Protein AF-A0A2A8VAU9-F1 (afdb_monomer_lite)

Radius of gyration: 23.49 Å; chains: 1; bounding box: 60×27×65 Å

Foldseek 3Di:
DPDDDPLVVQVVVCVVVVHDPVVNVVVSVVSVVVVLVVVLVVVVVCCVPDPPPPPDDDPVRVVVVVVVVVVLVVVLVPDDPVVNVVVVVVVVVVVVVVVVVVSVVVSVVVVVVVVVVVVCVVVPPPPDDDPDDD

Sequence (134 aa):
MNTMISTTKIAPIANKHYVSGQDIAFGVDCYEKGMIEILRGVALAELHQSNVGVVHMSKHAKNMAMKCETEFKSLQANLSENKKQMLSDYDEQFHDLLAAETTDHFVEGFIRGYRYLKSQIESGLNLGEEYDNE

Structure (mmCIF, N/CA/C/O backbone):
data_AF-A0A2A8VAU9-F1
#
_entry.id   AF-A0A2A8VAU9-F1
#
loop_
_atom_site.group_PDB
_atom_site.id
_atom_site.type_symbol
_atom_site.label_atom_id
_atom_site.label_alt_id
_atom_site.label_comp_id
_atom_site.label_asym_id
_atom_site.label_entity_id
_atom_site.label_seq_id
_atom_site.pdbx_PDB_ins_code
_atom_site.Cartn_x
_atom_site.Cartn_y
_atom_site.Cartn_z
_atom_site.occupancy
_atom_site.B_iso_or_equiv
_atom_site.auth_seq_id
_atom_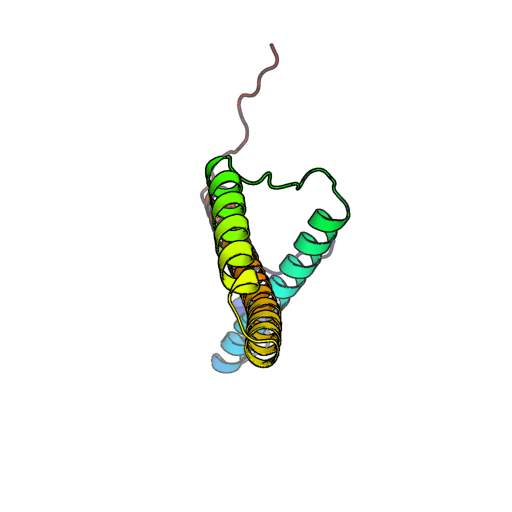site.auth_comp_id
_atom_site.auth_asym_id
_atom_site.auth_atom_id
_atom_site.pdbx_PDB_model_num
ATOM 1 N N . MET A 1 1 ? 26.505 -10.599 -19.174 1.00 29.23 1 MET A N 1
ATOM 2 C CA . MET A 1 1 ? 25.912 -9.248 -19.056 1.00 29.23 1 MET A CA 1
ATOM 3 C C . MET A 1 1 ? 24.495 -9.314 -19.607 1.00 29.23 1 MET A C 1
ATOM 5 O O . MET A 1 1 ? 24.341 -9.338 -20.818 1.00 29.23 1 MET A O 1
ATOM 9 N N . ASN A 1 2 ? 23.480 -9.422 -18.744 1.00 32.84 2 ASN A N 1
ATOM 10 C CA . ASN A 1 2 ? 22.081 -9.303 -19.168 1.00 32.84 2 ASN A CA 1
ATOM 11 C C . ASN A 1 2 ? 21.704 -7.825 -19.117 1.00 32.84 2 ASN A C 1
ATOM 13 O O . ASN A 1 2 ? 21.367 -7.290 -18.066 1.00 32.84 2 ASN A O 1
ATOM 17 N N . THR A 1 3 ? 21.854 -7.145 -20.247 1.00 41.62 3 THR A N 1
ATOM 18 C CA . THR A 1 3 ? 21.471 -5.744 -20.382 1.00 41.62 3 THR A CA 1
ATOM 19 C C . THR A 1 3 ? 19.953 -5.683 -20.522 1.00 41.62 3 THR A C 1
ATOM 21 O O . THR A 1 3 ? 19.415 -6.156 -21.522 1.00 41.62 3 THR A O 1
ATOM 24 N N . MET A 1 4 ? 19.257 -5.110 -19.535 1.00 50.25 4 MET A N 1
ATOM 25 C CA . MET A 1 4 ? 17.856 -4.711 -19.704 1.00 50.25 4 MET A CA 1
ATOM 26 C C . MET A 1 4 ? 17.734 -3.853 -20.966 1.00 50.25 4 MET A C 1
ATOM 28 O O . MET A 1 4 ? 18.427 -2.842 -21.118 1.00 50.25 4 MET A O 1
ATOM 32 N N . ILE A 1 5 ? 16.868 -4.261 -21.888 1.00 55.84 5 ILE A N 1
ATOM 33 C CA . ILE A 1 5 ? 16.625 -3.522 -23.123 1.00 55.84 5 ILE A CA 1
ATOM 34 C C . ILE A 1 5 ? 15.679 -2.370 -22.783 1.00 55.84 5 ILE A C 1
ATOM 36 O O . ILE A 1 5 ? 14.538 -2.585 -22.401 1.00 55.84 5 ILE A O 1
ATOM 40 N N . SER A 1 6 ? 16.146 -1.126 -22.904 1.00 56.69 6 SER A N 1
ATOM 41 C CA . SER A 1 6 ? 15.279 0.048 -22.722 1.00 56.69 6 SER A CA 1
ATOM 42 C C . SER A 1 6 ? 14.057 -0.033 -23.644 1.00 56.69 6 SER A C 1
ATOM 44 O O . SER A 1 6 ? 14.201 -0.409 -24.808 1.00 56.69 6 SER A O 1
ATOM 46 N N . THR A 1 7 ? 12.881 0.381 -23.167 1.00 58.31 7 THR A N 1
ATOM 47 C CA . THR A 1 7 ? 11.634 0.425 -23.957 1.00 58.31 7 THR A CA 1
ATOM 48 C C . THR A 1 7 ? 11.803 1.198 -25.268 1.00 58.31 7 THR A C 1
ATOM 50 O O . THR A 1 7 ? 11.282 0.801 -26.306 1.00 58.31 7 THR A O 1
ATOM 53 N N . THR A 1 8 ? 12.663 2.219 -25.270 1.00 61.16 8 THR A N 1
ATOM 54 C CA . THR A 1 8 ? 13.056 2.996 -26.459 1.00 61.16 8 THR A CA 1
ATOM 55 C C . THR A 1 8 ? 13.798 2.193 -27.537 1.00 61.16 8 THR A C 1
ATOM 57 O O . THR A 1 8 ? 13.845 2.613 -28.691 1.00 61.16 8 THR A O 1
ATOM 60 N N . LYS A 1 9 ? 14.360 1.025 -27.201 1.00 67.38 9 LYS A N 1
ATOM 61 C CA . LYS A 1 9 ? 15.031 0.110 -28.141 1.00 67.38 9 LYS A CA 1
ATOM 62 C C . LYS A 1 9 ? 14.112 -0.996 -28.668 1.00 67.38 9 LYS A C 1
ATOM 64 O O . LYS A 1 9 ? 14.480 -1.645 -29.645 1.00 67.38 9 LYS A O 1
ATOM 69 N N . ILE A 1 10 ? 12.922 -1.178 -28.088 1.00 67.31 10 ILE A N 1
ATOM 70 C CA . ILE A 1 10 ? 11.967 -2.219 -28.500 1.00 67.31 10 ILE A CA 1
ATOM 71 C C . ILE A 1 10 ? 11.426 -1.930 -29.905 1.00 67.31 10 ILE A C 1
ATOM 73 O O . ILE A 1 10 ? 11.477 -2.807 -30.762 1.00 67.31 10 ILE A O 1
ATOM 77 N N . ALA A 1 11 ? 10.999 -0.695 -30.186 1.00 64.06 11 ALA A N 1
ATOM 78 C CA . ALA A 1 11 ? 10.463 -0.327 -31.500 1.00 64.06 11 ALA A CA 1
ATOM 79 C C . ALA A 1 11 ? 11.487 -0.478 -32.656 1.00 64.06 11 ALA A C 1
ATOM 81 O O . ALA A 1 11 ? 11.145 -1.086 -33.670 1.00 64.06 11 ALA A O 1
ATOM 82 N N . PRO A 1 12 ? 12.758 -0.035 -32.530 1.00 70.19 12 PRO A N 1
ATOM 83 C CA . PRO A 1 12 ? 13.792 -0.310 -33.534 1.00 70.19 12 PRO A CA 1
ATOM 84 C C . PRO A 1 12 ? 14.048 -1.805 -33.788 1.00 70.19 12 PRO A C 1
ATOM 86 O O . PRO A 1 12 ? 14.237 -2.210 -34.935 1.00 70.19 12 PRO A O 1
ATOM 89 N N . ILE A 1 13 ? 14.051 -2.633 -32.736 1.00 69.38 13 ILE A N 1
ATOM 90 C CA . ILE A 1 13 ? 14.246 -4.088 -32.851 1.00 69.38 13 ILE A CA 1
ATOM 91 C C . ILE A 1 13 ? 13.036 -4.728 -33.537 1.00 69.38 13 ILE A C 1
ATOM 93 O O . ILE A 1 13 ? 13.200 -5.506 -34.470 1.00 69.38 13 ILE A O 1
ATOM 97 N N . ALA A 1 14 ? 11.824 -4.363 -33.131 1.00 62.41 14 ALA A N 1
ATOM 98 C CA . ALA A 1 14 ? 10.591 -4.892 -33.700 1.00 62.41 14 ALA A CA 1
ATOM 99 C C . ALA A 1 14 ? 10.419 -4.513 -35.184 1.00 62.41 14 ALA A C 1
ATOM 101 O O . ALA A 1 14 ? 10.055 -5.361 -35.998 1.00 62.41 14 ALA A O 1
ATOM 102 N N . ASN A 1 15 ? 10.793 -3.286 -35.567 1.00 68.00 15 ASN A N 1
ATOM 103 C CA . ASN A 1 15 ? 10.817 -2.851 -36.967 1.00 68.00 15 ASN A CA 1
ATOM 104 C C . ASN A 1 15 ? 11.806 -3.665 -37.818 1.00 68.00 15 ASN A C 1
ATOM 106 O O . ASN A 1 15 ? 11.503 -3.992 -38.963 1.00 68.00 15 ASN A O 1
ATOM 110 N N . LYS A 1 16 ? 12.960 -4.059 -37.259 1.00 74.19 16 LYS A N 1
ATOM 111 C CA . LYS A 1 16 ? 13.922 -4.957 -37.927 1.00 74.19 16 LYS A CA 1
ATOM 112 C C . LYS A 1 16 ? 13.339 -6.354 -38.193 1.00 74.19 16 LYS A C 1
ATOM 114 O O . LYS A 1 16 ? 13.832 -7.069 -39.062 1.00 74.19 16 LYS A O 1
ATOM 119 N N . HIS A 1 17 ? 12.292 -6.726 -37.461 1.00 72.31 17 HIS A N 1
ATOM 120 C CA . HIS A 1 17 ? 11.590 -8.001 -37.569 1.00 72.31 17 HIS A CA 1
ATOM 121 C C . HIS A 1 17 ? 10.185 -7.878 -38.193 1.00 72.31 17 HIS A C 1
ATOM 123 O O . HIS A 1 17 ? 9.425 -8.838 -38.136 1.00 72.31 17 HIS A O 1
ATOM 129 N N . TYR A 1 18 ? 9.861 -6.742 -38.830 1.00 67.94 18 TYR A N 1
ATOM 130 C CA . TYR A 1 18 ? 8.593 -6.492 -39.542 1.00 67.94 18 TYR A CA 1
ATOM 131 C C . TYR A 1 18 ? 7.323 -6.665 -38.686 1.00 67.94 18 TYR A C 1
ATOM 133 O O . TYR A 1 18 ? 6.301 -7.156 -39.160 1.00 67.94 18 TYR A O 1
ATOM 141 N N . VAL A 1 19 ? 7.381 -6.262 -37.417 1.00 69.81 19 VAL A N 1
ATOM 142 C CA . VAL A 1 19 ? 6.258 -6.360 -36.469 1.00 69.81 19 VAL A CA 1
ATOM 143 C C . VAL A 1 19 ? 5.334 -5.135 -36.580 1.00 69.81 19 VAL A C 1
ATOM 145 O O . VAL A 1 19 ? 5.805 -4.022 -36.816 1.00 69.81 19 VAL A O 1
ATOM 148 N N . SER A 1 20 ? 4.017 -5.322 -36.425 1.00 73.50 20 SER A N 1
ATOM 149 C CA . SER A 1 20 ? 3.021 -4.251 -36.580 1.00 73.50 20 SER A CA 1
ATOM 150 C C . SER A 1 20 ? 2.993 -3.279 -35.389 1.00 73.50 20 SER A C 1
ATOM 152 O O . SER A 1 20 ? 3.390 -3.615 -34.275 1.00 73.50 20 SER A O 1
ATOM 154 N N . GLY A 1 21 ? 2.476 -2.061 -35.592 1.00 69.06 21 GLY A N 1
ATOM 155 C CA . GLY A 1 21 ? 2.420 -1.036 -34.539 1.00 69.06 21 GLY A CA 1
ATOM 156 C C . GLY A 1 21 ? 1.600 -1.428 -33.300 1.00 69.06 21 GLY A C 1
ATOM 157 O O . GLY A 1 21 ? 1.963 -1.040 -32.191 1.00 69.06 21 GLY A O 1
ATOM 158 N N . GLN A 1 22 ? 0.535 -2.224 -33.458 1.00 72.75 22 GLN A N 1
ATOM 159 C CA . GLN A 1 22 ? -0.252 -2.731 -32.323 1.00 72.75 22 GLN A CA 1
ATOM 160 C C . GLN A 1 22 ? 0.513 -3.795 -31.527 1.00 72.75 22 GLN A C 1
ATOM 162 O O . GLN A 1 22 ? 0.510 -3.753 -30.298 1.00 72.75 22 GLN A O 1
ATOM 167 N N . ASP A 1 23 ? 1.231 -4.686 -32.211 1.00 71.62 23 ASP A N 1
ATOM 168 C CA . ASP A 1 23 ? 2.058 -5.713 -31.567 1.00 71.62 23 ASP A CA 1
ATOM 169 C C . ASP A 1 23 ? 3.254 -5.091 -30.823 1.00 71.62 23 ASP A C 1
ATOM 171 O O . ASP A 1 23 ? 3.649 -5.563 -29.757 1.00 71.62 23 ASP A O 1
ATOM 175 N N . ILE A 1 24 ? 3.801 -3.984 -31.342 1.00 70.06 24 ILE A N 1
ATOM 176 C CA . ILE A 1 24 ? 4.840 -3.195 -30.664 1.00 70.06 24 ILE A CA 1
ATOM 177 C C . ILE A 1 24 ? 4.293 -2.570 -29.378 1.00 70.06 24 ILE A C 1
ATOM 179 O O . ILE A 1 24 ? 4.947 -2.657 -28.340 1.00 70.06 24 ILE A O 1
ATOM 183 N N . ALA A 1 25 ? 3.104 -1.962 -29.422 1.00 67.94 25 ALA A N 1
ATOM 184 C CA . ALA A 1 25 ? 2.482 -1.359 -28.243 1.00 67.94 25 ALA A CA 1
ATOM 185 C C . ALA A 1 25 ? 2.192 -2.406 -27.155 1.00 67.94 25 ALA A C 1
ATOM 187 O O . ALA A 1 25 ? 2.498 -2.180 -25.986 1.00 67.94 25 ALA A O 1
ATOM 188 N N . PHE A 1 26 ? 1.683 -3.576 -27.550 1.00 72.00 26 PHE A N 1
ATOM 189 C CA . PHE A 1 26 ? 1.481 -4.707 -26.646 1.00 72.00 26 PHE A CA 1
ATOM 190 C C . PHE A 1 26 ? 2.803 -5.203 -26.041 1.00 72.00 26 PHE A C 1
ATOM 192 O O . PHE A 1 26 ? 2.899 -5.383 -24.831 1.00 72.00 26 PHE A O 1
ATOM 199 N N . GLY A 1 27 ? 3.852 -5.363 -26.855 1.00 69.38 27 GLY A N 1
ATOM 200 C CA . GLY A 1 27 ? 5.170 -5.790 -26.381 1.00 69.38 27 GLY A CA 1
ATOM 201 C C . GLY A 1 27 ? 5.813 -4.807 -25.396 1.00 69.38 27 GLY A C 1
ATOM 202 O O . GLY A 1 27 ? 6.437 -5.235 -24.426 1.00 69.38 27 GLY A O 1
ATOM 203 N N . VAL A 1 28 ? 5.634 -3.500 -25.609 1.00 68.50 28 VAL A N 1
ATOM 204 C CA . VAL A 1 28 ? 6.085 -2.461 -24.669 1.00 68.50 28 VAL A CA 1
ATOM 205 C C . VAL A 1 28 ? 5.298 -2.534 -23.358 1.00 68.50 28 VAL A C 1
ATOM 207 O O . VAL A 1 28 ? 5.925 -2.538 -22.302 1.00 68.50 28 VAL A O 1
ATOM 210 N N . ASP A 1 29 ? 3.969 -2.667 -23.406 1.00 66.94 29 ASP A N 1
ATOM 211 C CA . ASP A 1 29 ? 3.123 -2.789 -22.206 1.00 66.94 29 ASP A CA 1
ATOM 212 C C . ASP A 1 29 ? 3.465 -4.051 -21.392 1.00 66.94 29 ASP A C 1
ATOM 214 O O . ASP A 1 29 ? 3.655 -3.986 -20.177 1.00 66.94 29 ASP A O 1
ATOM 218 N N . CYS A 1 30 ? 3.642 -5.199 -22.055 1.00 67.94 30 CYS A N 1
ATOM 219 C CA . CYS A 1 30 ? 4.083 -6.433 -21.403 1.00 67.94 30 CYS A CA 1
ATOM 220 C C . CYS A 1 30 ? 5.480 -6.305 -20.786 1.00 67.94 30 CYS A C 1
ATOM 222 O O . CYS A 1 30 ? 5.707 -6.808 -19.685 1.00 67.94 30 CYS A O 1
ATOM 224 N N . TYR A 1 31 ? 6.414 -5.636 -21.468 1.00 70.19 31 TYR A N 1
ATOM 225 C CA . TYR A 1 31 ? 7.754 -5.399 -20.936 1.00 70.19 31 TYR A CA 1
ATOM 226 C C . TYR A 1 31 ? 7.716 -4.478 -19.713 1.00 70.19 31 TYR A C 1
ATOM 228 O O . TYR A 1 31 ? 8.333 -4.793 -18.700 1.00 70.19 31 TYR A O 1
ATOM 236 N N . GLU A 1 32 ? 6.970 -3.371 -19.764 1.00 66.81 32 GLU A N 1
ATOM 237 C CA . GLU A 1 32 ? 6.826 -2.462 -18.623 1.00 66.81 32 GLU A CA 1
ATOM 238 C C . GLU A 1 32 ? 6.186 -3.161 -17.424 1.00 66.81 32 GLU A C 1
ATOM 240 O O . GLU A 1 32 ? 6.745 -3.108 -16.329 1.00 66.81 32 GLU A O 1
ATOM 245 N N . LYS A 1 33 ? 5.081 -3.886 -17.628 1.00 68.25 33 LYS A N 1
ATOM 246 C CA . LYS A 1 33 ? 4.420 -4.657 -16.564 1.00 68.25 33 LYS A CA 1
ATOM 247 C C . LYS A 1 33 ? 5.326 -5.742 -15.986 1.00 68.25 33 LYS A C 1
ATOM 249 O O . LYS A 1 33 ? 5.409 -5.879 -14.770 1.00 68.25 33 LYS A O 1
ATOM 254 N N . GLY A 1 34 ? 6.054 -6.473 -16.831 1.00 67.94 34 GLY A N 1
ATOM 255 C CA . GLY A 1 34 ? 7.016 -7.481 -16.381 1.00 67.94 34 GLY A CA 1
ATOM 256 C C . GLY A 1 34 ? 8.178 -6.877 -15.590 1.00 67.94 34 GLY A C 1
ATOM 257 O O . GLY A 1 34 ? 8.592 -7.428 -14.572 1.00 67.94 34 GLY A O 1
ATOM 258 N N . MET A 1 35 ? 8.676 -5.714 -16.011 1.00 69.44 35 MET A N 1
ATOM 259 C CA . MET A 1 35 ? 9.734 -5.001 -15.297 1.00 69.44 35 MET A CA 1
ATOM 260 C C . MET A 1 35 ? 9.262 -4.442 -13.956 1.00 69.44 35 MET A C 1
ATOM 262 O O . MET A 1 35 ? 10.018 -4.514 -12.990 1.00 69.44 35 MET A O 1
ATOM 266 N N . ILE A 1 36 ? 8.030 -3.932 -13.870 1.00 68.00 36 ILE A N 1
ATOM 267 C CA . ILE A 1 36 ? 7.407 -3.533 -12.599 1.00 68.00 36 ILE A CA 1
ATOM 268 C C . ILE A 1 36 ? 7.397 -4.712 -11.626 1.00 68.00 36 ILE A C 1
ATOM 270 O O . ILE A 1 36 ? 7.775 -4.550 -10.469 1.00 68.00 36 ILE A O 1
ATOM 274 N N . GLU A 1 37 ? 7.069 -5.906 -12.110 1.00 65.75 37 GLU A N 1
ATOM 275 C CA . GLU A 1 37 ? 6.974 -7.091 -11.262 1.00 65.75 37 GLU A CA 1
ATOM 276 C C . GLU A 1 37 ? 8.329 -7.627 -10.801 1.00 65.75 37 GLU A C 1
ATOM 278 O O . GLU A 1 37 ? 8.482 -8.046 -9.652 1.00 65.75 37 GLU A O 1
ATOM 283 N N . ILE A 1 38 ? 9.356 -7.515 -11.645 1.00 69.69 38 ILE A N 1
ATOM 284 C CA . ILE A 1 38 ? 10.742 -7.773 -11.239 1.00 69.69 38 ILE A CA 1
ATOM 285 C C . ILE A 1 38 ? 11.188 -6.756 -10.184 1.00 69.69 38 ILE A C 1
ATOM 287 O O . ILE A 1 38 ? 11.778 -7.144 -9.178 1.00 69.69 38 ILE A O 1
ATOM 291 N N . LEU A 1 39 ? 10.898 -5.466 -10.376 1.00 66.00 39 LEU A N 1
ATOM 292 C CA . LEU A 1 39 ? 11.256 -4.420 -9.414 1.00 66.00 39 LEU A CA 1
ATOM 293 C C . LEU A 1 39 ? 10.521 -4.604 -8.081 1.00 66.00 39 LEU A C 1
ATOM 295 O O . LEU A 1 39 ? 11.140 -4.452 -7.032 1.00 66.00 39 LEU A O 1
ATOM 299 N N . ARG A 1 40 ? 9.247 -5.012 -8.112 1.00 65.19 40 ARG A N 1
ATOM 300 C CA . ARG A 1 40 ? 8.471 -5.409 -6.929 1.00 65.19 40 ARG A CA 1
ATOM 301 C C . ARG A 1 40 ? 9.147 -6.572 -6.202 1.00 65.19 40 ARG A C 1
ATOM 303 O O . ARG A 1 40 ? 9.361 -6.486 -4.996 1.00 65.19 40 ARG A O 1
ATOM 310 N N . GLY A 1 41 ? 9.538 -7.623 -6.925 1.00 65.75 41 GLY A N 1
ATOM 311 C CA . GLY A 1 41 ? 10.248 -8.772 -6.356 1.00 65.75 41 GLY A CA 1
ATOM 312 C C . GLY A 1 41 ? 11.596 -8.402 -5.728 1.00 65.75 41 GLY A C 1
ATOM 313 O O . GLY A 1 41 ? 11.901 -8.849 -4.625 1.00 65.75 41 GLY A O 1
ATOM 314 N N . VAL A 1 42 ? 12.379 -7.546 -6.392 1.00 67.12 42 VAL A N 1
ATOM 315 C CA . VAL A 1 42 ? 13.673 -7.059 -5.884 1.00 67.12 42 VAL A CA 1
ATOM 316 C C . VAL A 1 42 ? 13.485 -6.178 -4.651 1.00 67.12 42 VAL A C 1
ATOM 318 O O . VAL A 1 42 ? 14.169 -6.389 -3.655 1.00 67.12 42 VAL A O 1
ATOM 321 N N . ALA A 1 43 ? 12.539 -5.238 -4.675 1.00 65.19 43 ALA A N 1
ATOM 322 C CA . ALA A 1 43 ? 12.275 -4.358 -3.542 1.00 65.19 43 ALA A CA 1
ATOM 323 C C . ALA A 1 43 ? 11.778 -5.135 -2.312 1.00 65.19 43 ALA A C 1
ATOM 325 O O . ALA A 1 43 ? 12.224 -4.862 -1.202 1.00 65.19 43 ALA A O 1
ATOM 326 N N . LEU A 1 44 ? 10.916 -6.142 -2.499 1.00 64.00 44 LEU A N 1
ATOM 327 C CA . LEU A 1 44 ? 10.477 -7.031 -1.418 1.00 64.00 44 LEU A CA 1
ATOM 328 C C . LEU A 1 44 ? 11.625 -7.882 -0.860 1.00 64.00 44 LEU A C 1
ATOM 330 O O . LEU A 1 44 ? 11.718 -8.063 0.351 1.00 64.00 44 LEU A O 1
ATOM 334 N N . ALA A 1 45 ? 12.506 -8.401 -1.720 1.00 65.62 45 ALA A N 1
ATOM 335 C CA . ALA A 1 45 ? 13.666 -9.179 -1.291 1.00 65.62 45 ALA A CA 1
ATOM 336 C C . ALA A 1 45 ? 14.672 -8.323 -0.504 1.00 65.62 45 ALA A C 1
ATOM 338 O O . ALA A 1 45 ? 15.131 -8.746 0.554 1.00 65.62 45 ALA A O 1
ATOM 339 N N . GLU A 1 46 ? 14.963 -7.110 -0.976 1.00 62.34 46 GLU A N 1
ATOM 340 C CA . GLU A 1 46 ? 15.828 -6.138 -0.297 1.00 62.34 46 GLU A CA 1
ATOM 341 C C . GLU A 1 46 ? 15.231 -5.684 1.042 1.00 62.34 46 GLU A C 1
ATOM 343 O O . GLU A 1 46 ? 15.941 -5.669 2.047 1.00 62.34 46 GLU A O 1
ATOM 348 N N . LEU A 1 47 ? 13.925 -5.392 1.101 1.00 59.31 47 LEU A N 1
ATOM 349 C CA . LEU A 1 47 ? 13.232 -5.033 2.347 1.00 59.31 47 LEU A CA 1
ATOM 350 C C . LEU A 1 47 ? 13.220 -6.177 3.368 1.00 59.31 47 LEU A C 1
ATOM 352 O O . LEU A 1 47 ? 13.340 -5.927 4.564 1.00 59.31 47 LEU A O 1
ATOM 356 N N . HIS A 1 48 ? 13.087 -7.428 2.917 1.00 57.44 48 HIS A N 1
ATOM 357 C CA . HIS A 1 48 ? 13.119 -8.589 3.808 1.00 57.44 48 HIS A CA 1
ATOM 358 C C . HIS A 1 48 ? 14.533 -8.984 4.253 1.00 57.44 48 HIS A C 1
ATOM 360 O O . HIS A 1 48 ? 14.688 -9.531 5.343 1.00 57.44 48 HIS A O 1
ATOM 366 N N . GLN A 1 49 ? 15.561 -8.758 3.429 1.00 56.38 49 GLN A N 1
ATOM 367 C CA . GLN A 1 49 ? 16.935 -9.184 3.731 1.00 56.38 49 GLN A CA 1
ATOM 368 C C . GLN A 1 49 ? 17.775 -8.105 4.412 1.00 56.38 49 GLN A C 1
ATOM 370 O O . GLN A 1 49 ? 18.705 -8.431 5.151 1.00 56.38 49 GLN A O 1
ATOM 375 N N . SER A 1 50 ? 17.464 -6.829 4.199 1.00 51.12 50 SER A N 1
ATOM 376 C CA . SER A 1 50 ? 18.207 -5.730 4.797 1.00 51.12 50 SER A CA 1
ATOM 377 C C . SER A 1 50 ? 17.410 -5.120 5.953 1.00 51.12 50 SER A C 1
AT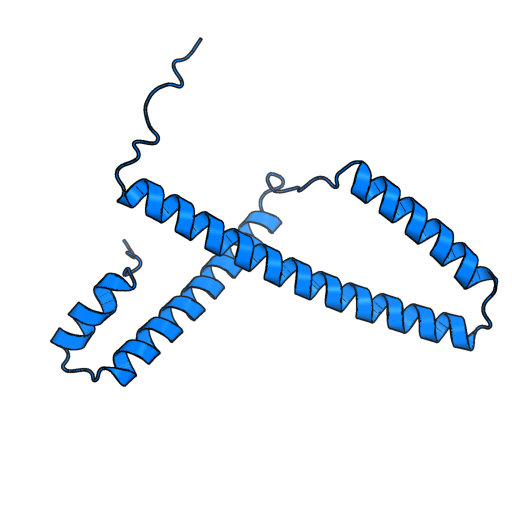OM 379 O O . SER A 1 50 ? 16.411 -4.431 5.774 1.00 51.12 50 SER A O 1
ATOM 381 N N . ASN A 1 51 ? 17.925 -5.247 7.179 1.00 52.41 51 ASN A N 1
ATOM 382 C CA . ASN A 1 51 ? 17.504 -4.411 8.320 1.00 52.41 51 ASN A CA 1
ATOM 383 C C . ASN A 1 51 ? 17.779 -2.898 8.093 1.00 52.41 51 ASN A C 1
ATOM 385 O O . ASN A 1 51 ? 17.643 -2.094 9.012 1.00 52.41 51 ASN A O 1
ATOM 389 N N . VAL A 1 52 ? 18.193 -2.508 6.884 1.00 51.53 52 VAL A N 1
ATOM 390 C CA . VAL A 1 52 ? 18.548 -1.1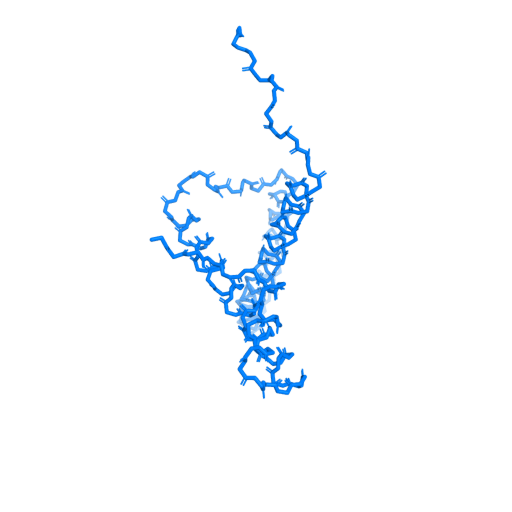53 6.449 1.00 51.53 52 VAL A CA 1
ATOM 391 C C . VAL A 1 52 ? 17.304 -0.380 5.970 1.00 51.53 52 VAL A C 1
ATOM 393 O O . VAL A 1 52 ? 17.318 0.846 5.941 1.00 51.53 52 VAL A O 1
ATOM 396 N N . GLY A 1 53 ? 16.198 -1.073 5.668 1.00 49.78 53 GLY A N 1
ATOM 397 C CA . GLY A 1 53 ? 14.953 -0.490 5.150 1.00 49.78 53 GLY A CA 1
ATOM 398 C C . GLY A 1 53 ? 13.846 -0.234 6.179 1.00 49.78 53 GLY A C 1
ATOM 399 O O . GLY A 1 53 ? 12.692 -0.065 5.787 1.00 49.78 53 GLY A O 1
ATOM 400 N N . VAL A 1 54 ? 14.139 -0.230 7.486 1.00 53.38 54 VAL A N 1
ATOM 401 C CA . VAL A 1 54 ? 13.103 -0.006 8.510 1.00 53.38 54 VAL A CA 1
ATOM 402 C C . VAL A 1 54 ? 12.608 1.440 8.441 1.00 53.38 54 VAL A C 1
ATOM 404 O O . VAL A 1 54 ? 13.207 2.360 8.999 1.00 53.38 54 VAL A O 1
ATOM 407 N N . VAL A 1 55 ? 11.471 1.647 7.777 1.00 60.69 55 VAL A N 1
ATOM 408 C CA . VAL A 1 55 ? 10.767 2.930 7.803 1.00 60.69 55 VAL A CA 1
ATOM 409 C C . VAL A 1 55 ? 10.151 3.101 9.187 1.00 60.69 55 VAL A C 1
ATOM 411 O O . VAL A 1 55 ? 9.120 2.520 9.525 1.00 60.69 55 VAL A O 1
ATOM 414 N N . HIS A 1 56 ? 10.804 3.899 10.026 1.00 63.16 56 HIS A N 1
ATOM 415 C CA . HIS A 1 56 ? 10.278 4.206 11.345 1.00 63.16 56 HIS A CA 1
ATOM 416 C C . HIS A 1 56 ? 8.989 5.024 11.231 1.00 63.16 56 HIS A C 1
ATOM 418 O O . HIS A 1 56 ? 8.968 6.101 10.635 1.00 63.16 56 HIS A O 1
ATOM 424 N N . MET A 1 57 ? 7.920 4.550 11.879 1.00 75.88 57 MET A N 1
ATOM 425 C CA . MET A 1 57 ? 6.700 5.341 12.030 1.00 75.88 57 MET A CA 1
ATOM 426 C C . MET A 1 57 ? 7.017 6.711 12.634 1.00 75.88 57 MET A C 1
ATOM 428 O O . MET A 1 57 ? 7.672 6.814 13.681 1.00 75.88 57 MET A O 1
ATOM 432 N N . SER A 1 58 ? 6.479 7.759 12.011 1.00 83.88 58 SER A N 1
ATOM 433 C CA . SER A 1 58 ? 6.587 9.118 12.530 1.00 83.88 58 SER A CA 1
ATOM 434 C C . SER A 1 58 ? 5.930 9.235 13.911 1.00 83.88 58 SER A C 1
ATOM 436 O O . SER A 1 58 ? 5.014 8.487 14.265 1.00 83.88 58 SER A O 1
ATOM 438 N N . LYS A 1 59 ? 6.359 10.224 14.704 1.00 87.38 59 LYS A N 1
ATOM 439 C CA . LYS A 1 59 ? 5.729 10.530 16.001 1.00 87.38 59 LYS A CA 1
ATOM 440 C C . LYS A 1 59 ? 4.225 10.798 15.856 1.00 87.38 59 LYS A C 1
ATOM 442 O O . LYS A 1 59 ? 3.447 10.393 16.713 1.00 87.38 59 LYS A O 1
ATOM 447 N N . HIS A 1 60 ? 3.821 11.447 14.763 1.00 87.12 60 HIS A N 1
ATOM 448 C CA . HIS A 1 60 ? 2.415 11.691 14.457 1.00 87.12 60 HIS A CA 1
ATOM 449 C C . HIS A 1 60 ? 1.651 10.380 14.229 1.00 87.12 60 HIS A C 1
ATOM 451 O O . HIS A 1 60 ? 0.634 10.159 14.883 1.00 87.12 60 HIS A O 1
ATOM 457 N N . ALA A 1 61 ? 2.182 9.480 13.394 1.00 82.12 61 ALA A N 1
ATOM 458 C CA . ALA A 1 61 ? 1.567 8.181 13.123 1.00 82.12 61 ALA A CA 1
ATOM 459 C C . ALA A 1 61 ? 1.442 7.330 14.397 1.00 82.12 61 ALA A C 1
ATOM 461 O O . ALA A 1 61 ? 0.381 6.771 14.659 1.00 82.12 61 ALA A O 1
ATOM 462 N N . LYS A 1 62 ? 2.480 7.301 15.246 1.00 87.50 62 LYS A N 1
ATOM 463 C CA . LYS A 1 62 ? 2.434 6.600 16.544 1.00 87.50 62 LYS A CA 1
ATOM 464 C C . LYS A 1 62 ? 1.332 7.147 17.453 1.00 87.50 62 LYS A C 1
ATOM 466 O O . LYS A 1 62 ? 0.595 6.378 18.060 1.00 87.50 62 LYS A O 1
ATOM 471 N N . ASN A 1 63 ? 1.199 8.470 17.532 1.00 90.69 63 ASN A N 1
ATOM 472 C CA . ASN A 1 63 ? 0.160 9.109 18.341 1.00 90.69 63 ASN A CA 1
ATOM 473 C C . ASN A 1 63 ? -1.250 8.824 17.815 1.00 90.69 63 ASN A C 1
ATOM 475 O O . ASN A 1 63 ? -2.160 8.619 18.614 1.00 90.69 63 ASN A O 1
ATOM 479 N N . MET A 1 64 ? -1.433 8.806 16.495 1.00 91.06 64 MET A N 1
ATOM 480 C CA . MET A 1 64 ? -2.713 8.454 15.882 1.00 91.06 64 MET A CA 1
ATOM 481 C C . MET A 1 64 ? -3.071 6.986 16.121 1.00 91.06 64 MET A C 1
ATOM 483 O O . MET A 1 64 ? -4.195 6.714 16.530 1.00 91.06 64 MET A O 1
ATOM 487 N N . ALA A 1 65 ? -2.112 6.066 15.977 1.00 87.62 65 ALA A N 1
ATOM 488 C CA . ALA A 1 65 ? -2.316 4.648 16.271 1.00 87.62 65 ALA A CA 1
ATOM 489 C C . ALA A 1 65 ? -2.749 4.425 17.731 1.00 87.62 65 ALA A C 1
ATOM 491 O O . ALA A 1 65 ? -3.736 3.743 17.985 1.00 87.62 65 ALA A O 1
ATOM 492 N N . MET A 1 66 ? -2.083 5.077 18.693 1.00 91.25 66 MET A N 1
ATOM 493 C CA . MET A 1 66 ? -2.462 4.988 20.112 1.00 91.25 66 MET A CA 1
ATOM 494 C C . MET A 1 66 ? -3.881 5.508 20.389 1.00 91.25 66 MET A C 1
ATOM 496 O O . MET A 1 66 ? -4.605 4.920 21.195 1.00 91.25 66 MET A O 1
ATOM 500 N N . LYS A 1 67 ? -4.290 6.604 19.736 1.00 93.69 67 LYS A N 1
ATOM 501 C CA . LYS A 1 67 ? -5.658 7.131 19.859 1.00 93.69 67 LYS A CA 1
ATOM 502 C C . LYS A 1 67 ? -6.684 6.163 19.279 1.00 93.69 67 LYS A C 1
ATOM 504 O O . LYS A 1 67 ? -7.653 5.850 19.963 1.00 93.69 67 LYS A O 1
ATOM 509 N N . CYS A 1 68 ? -6.429 5.660 18.073 1.00 90.31 68 CYS A N 1
ATOM 510 C CA . CYS A 1 68 ? -7.314 4.726 17.385 1.00 90.31 68 CYS A CA 1
ATOM 511 C C . CYS A 1 68 ? -7.522 3.447 18.211 1.00 90.31 68 CYS A C 1
ATOM 513 O O . CYS A 1 68 ? -8.656 3.064 18.474 1.00 90.31 68 CYS A O 1
ATOM 515 N N . GLU A 1 69 ? -6.442 2.881 18.752 1.00 90.31 69 GLU A N 1
ATOM 516 C CA . GLU A 1 69 ? -6.485 1.708 19.635 1.00 90.31 69 GLU A CA 1
ATOM 517 C C . GLU A 1 69 ? -7.310 1.957 20.910 1.00 90.31 69 GLU A C 1
ATOM 519 O O . GLU A 1 69 ? -8.067 1.100 21.371 1.00 90.31 69 GLU A O 1
ATOM 524 N N . THR A 1 70 ? -7.174 3.148 21.500 1.00 93.56 70 THR A N 1
ATOM 525 C CA . THR A 1 70 ? -7.921 3.523 22.709 1.00 93.56 70 THR A CA 1
ATOM 526 C C . THR A 1 70 ? -9.420 3.627 22.418 1.00 93.56 70 THR A C 1
ATOM 528 O O . THR A 1 70 ? -10.242 3.115 23.182 1.00 93.56 70 THR A O 1
ATOM 531 N N . GLU A 1 71 ? -9.785 4.265 21.306 1.00 91.38 71 GLU A N 1
ATOM 532 C CA . GLU A 1 71 ? -11.176 4.405 20.865 1.00 91.38 71 GLU A CA 1
ATOM 533 C C . GLU A 1 71 ? -11.783 3.051 20.480 1.00 91.38 71 GLU A C 1
ATOM 535 O O . GLU A 1 71 ? -12.907 2.748 20.886 1.00 91.38 71 GLU A O 1
ATOM 540 N N . PHE A 1 72 ? -11.017 2.200 19.795 1.00 89.00 72 PHE A N 1
ATOM 541 C CA . PHE A 1 72 ? -11.427 0.849 19.422 1.00 89.00 72 PHE A CA 1
ATOM 542 C C . PHE A 1 72 ? -11.751 -0.008 20.650 1.00 89.00 72 PHE A C 1
ATOM 544 O O . PHE A 1 72 ? -12.839 -0.578 20.744 1.00 89.00 72 PHE A O 1
ATOM 551 N N . LYS A 1 73 ? -10.864 -0.027 21.654 1.00 89.81 73 LYS A N 1
ATOM 552 C CA . LYS A 1 73 ? -11.104 -0.744 22.920 1.00 89.81 73 LYS A CA 1
ATOM 553 C C . LYS A 1 73 ? -12.335 -0.231 23.660 1.00 89.81 73 LYS A C 1
ATOM 555 O O . LYS A 1 73 ? -13.110 -1.024 24.196 1.00 89.81 73 LYS A O 1
ATOM 560 N N . SER A 1 74 ? -12.532 1.088 23.674 1.00 90.69 74 SER A N 1
ATOM 561 C CA . SER A 1 74 ? -13.712 1.712 24.280 1.00 90.69 74 SER A CA 1
ATOM 562 C C . SER A 1 74 ? -15.007 1.281 23.580 1.00 90.69 74 SER A C 1
ATOM 564 O O . SER A 1 74 ? -15.991 0.936 24.239 1.00 90.69 74 SER A O 1
ATOM 566 N N . LEU A 1 75 ? -15.005 1.230 22.245 1.00 87.62 75 LEU A N 1
ATOM 567 C CA . LEU A 1 75 ? -16.133 0.731 21.460 1.00 87.62 75 LEU A CA 1
ATOM 568 C C . LEU A 1 75 ? -16.399 -0.746 21.756 1.00 87.62 75 LEU A C 1
ATOM 570 O O . LEU A 1 75 ? -17.529 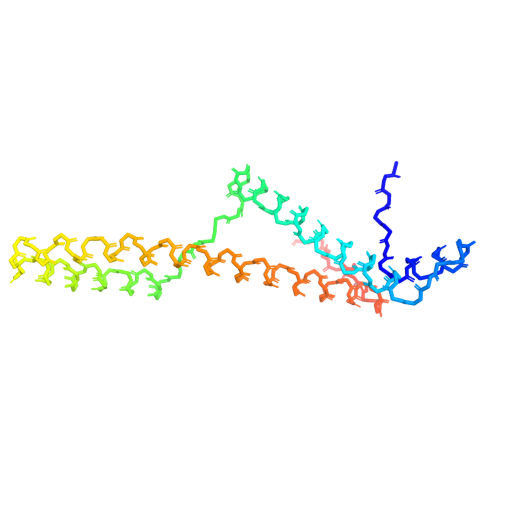-1.113 22.077 1.00 87.62 75 LEU A O 1
ATOM 574 N N . GLN A 1 76 ? -15.364 -1.584 21.729 1.00 87.88 76 GLN A N 1
ATOM 575 C CA . GLN A 1 76 ? -15.494 -3.025 21.931 1.00 87.88 76 GLN A CA 1
ATOM 576 C C . GLN A 1 76 ? -16.099 -3.379 23.299 1.00 87.88 76 GLN A C 1
ATOM 578 O O . GLN A 1 76 ? -16.912 -4.300 23.387 1.00 87.88 76 GLN A O 1
ATOM 583 N N . ALA A 1 77 ? -15.776 -2.621 24.352 1.00 89.25 77 ALA A N 1
ATOM 584 C CA . ALA A 1 77 ? -16.310 -2.834 25.699 1.00 89.25 77 ALA A CA 1
ATOM 585 C C . ALA A 1 77 ? -17.836 -2.638 25.806 1.00 89.25 77 ALA A C 1
ATOM 587 O O . ALA A 1 77 ? -18.470 -3.237 26.673 1.00 89.25 77 ALA A O 1
ATOM 588 N N . ASN A 1 78 ? -18.430 -1.827 24.925 1.00 89.75 78 ASN A N 1
ATOM 589 C CA . ASN A 1 78 ? -19.849 -1.459 24.969 1.00 89.75 78 ASN A CA 1
ATOM 590 C C . ASN A 1 78 ? -20.715 -2.225 23.955 1.00 89.75 78 ASN A C 1
ATOM 592 O O . ASN A 1 78 ? -21.934 -2.042 23.906 1.00 89.75 78 ASN A O 1
ATOM 596 N N . LEU A 1 79 ? -20.106 -3.073 23.124 1.00 91.44 79 LEU A N 1
ATOM 597 C CA . LEU A 1 79 ? -20.807 -3.815 22.083 1.00 91.44 79 LEU A CA 1
ATOM 598 C C . LEU A 1 79 ? -21.326 -5.163 22.592 1.00 91.44 79 LEU A C 1
ATOM 600 O O . LEU A 1 79 ? -20.695 -5.855 23.387 1.00 91.44 79 LEU A O 1
ATOM 604 N N . SER A 1 80 ? -22.485 -5.571 22.073 1.00 92.94 80 SER A N 1
ATOM 605 C CA . SER A 1 80 ? -22.970 -6.949 22.194 1.00 92.94 80 SER A CA 1
ATOM 606 C C . SER A 1 80 ? -22.045 -7.913 21.450 1.00 92.94 80 SER A C 1
ATOM 608 O O . SER A 1 80 ? -21.482 -7.531 20.425 1.00 92.94 80 SER A O 1
ATOM 610 N N . GLU A 1 81 ? -21.992 -9.176 21.866 1.00 90.38 81 GLU A N 1
ATOM 611 C CA . GLU A 1 81 ? -21.051 -10.166 21.324 1.00 90.38 81 GLU A CA 1
ATOM 612 C C . GLU A 1 81 ? -21.115 -10.333 19.797 1.00 90.38 81 GLU A C 1
ATOM 614 O O . GLU A 1 81 ? -20.088 -10.301 19.129 1.00 90.38 81 GLU A O 1
ATOM 619 N N . ASN A 1 82 ? -22.320 -10.377 19.216 1.00 92.12 82 ASN A N 1
ATOM 620 C CA . ASN A 1 82 ? -22.494 -10.441 17.759 1.00 92.12 82 ASN A CA 1
ATOM 621 C C . ASN A 1 82 ? -21.851 -9.230 17.045 1.00 92.12 82 ASN A C 1
ATOM 623 O O . ASN A 1 82 ? -21.121 -9.384 16.072 1.00 92.12 82 ASN A O 1
ATOM 627 N N . LYS A 1 83 ? -22.037 -8.021 17.588 1.00 92.12 83 LYS A N 1
ATOM 628 C CA . LYS A 1 83 ? -21.449 -6.795 17.028 1.00 92.12 83 LYS A CA 1
ATOM 629 C C . LYS A 1 83 ? -19.934 -6.722 17.214 1.00 92.12 83 LYS A C 1
ATOM 631 O O . LYS A 1 83 ? -19.271 -6.125 16.375 1.00 92.12 83 LYS A O 1
ATOM 636 N N . LYS A 1 84 ? -19.385 -7.306 18.286 1.00 90.19 84 LYS A N 1
ATOM 637 C CA . LYS A 1 84 ? -17.928 -7.423 18.452 1.00 90.19 84 LYS A CA 1
ATOM 638 C C . LYS A 1 84 ? -17.327 -8.314 17.375 1.00 90.19 84 LYS A C 1
ATOM 640 O O . LYS A 1 84 ? -16.304 -7.941 16.818 1.00 90.19 84 LYS A O 1
ATOM 645 N N . GLN A 1 85 ? -17.979 -9.436 17.064 1.00 90.94 85 GLN A N 1
ATOM 646 C CA . GLN A 1 85 ? -17.526 -10.315 15.990 1.00 90.94 85 GLN A CA 1
ATOM 647 C C . GLN A 1 85 ? -17.546 -9.587 14.643 1.00 90.94 85 GLN A C 1
ATOM 649 O O . GLN A 1 85 ? -16.525 -9.535 13.974 1.00 90.94 85 GLN A O 1
ATOM 654 N N . MET A 1 86 ? -18.655 -8.917 14.306 1.00 91.94 86 MET A N 1
ATOM 655 C CA . MET A 1 86 ? -18.737 -8.119 13.074 1.00 91.94 86 MET A CA 1
ATOM 656 C C . MET A 1 86 ? -17.660 -7.028 12.997 1.00 91.94 86 MET A C 1
ATOM 658 O O . MET A 1 86 ? -17.129 -6.766 11.923 1.00 91.94 86 MET A O 1
ATOM 662 N N . LEU A 1 87 ? -17.352 -6.373 14.123 1.00 90.12 87 LEU A N 1
ATOM 663 C CA . LEU A 1 87 ? -16.298 -5.363 14.184 1.00 90.12 87 LEU A CA 1
ATOM 664 C C . LEU A 1 87 ? -14.908 -5.982 13.980 1.00 90.12 87 LEU A C 1
ATOM 666 O O . LEU A 1 87 ? -14.087 -5.378 13.303 1.00 90.12 87 LEU A O 1
ATOM 670 N N . SER A 1 88 ? -14.659 -7.170 14.534 1.00 87.69 88 SER A N 1
ATOM 671 C CA . SER A 1 88 ? -13.405 -7.905 14.344 1.00 87.69 88 SER A CA 1
ATOM 672 C C . SER A 1 88 ? -13.213 -8.327 12.888 1.00 87.69 88 SER A C 1
ATOM 674 O O . SER A 1 88 ? -12.141 -8.112 12.335 1.00 87.69 88 SER A O 1
ATOM 676 N N . ASP A 1 89 ? -14.255 -8.875 12.258 1.00 90.38 89 ASP A N 1
ATOM 677 C CA . ASP A 1 89 ? -14.201 -9.313 10.858 1.00 90.38 89 ASP A CA 1
ATOM 678 C C . ASP A 1 89 ? -13.980 -8.119 9.913 1.00 90.38 89 ASP A C 1
ATOM 680 O O . ASP A 1 89 ? -13.259 -8.218 8.920 1.00 90.38 89 ASP A O 1
ATOM 684 N N . TYR A 1 90 ? -14.599 -6.973 10.225 1.00 91.44 90 TYR A N 1
ATOM 685 C CA . TYR A 1 90 ? -14.359 -5.720 9.511 1.00 91.44 90 TYR A CA 1
ATOM 686 C C . TYR A 1 90 ? -12.916 -5.241 9.681 1.00 91.44 90 TYR A C 1
ATOM 688 O O . TYR A 1 90 ? -12.294 -4.852 8.697 1.00 91.44 90 TYR A O 1
ATOM 696 N N . ASP A 1 91 ? -12.394 -5.253 10.910 1.00 88.81 91 ASP A N 1
ATOM 697 C CA . ASP A 1 91 ? -11.040 -4.787 11.206 1.00 88.81 91 ASP A CA 1
ATOM 698 C C . ASP A 1 91 ? -9.987 -5.617 10.458 1.00 88.81 91 ASP A C 1
ATOM 700 O O . ASP A 1 91 ? -9.082 -5.047 9.854 1.00 88.81 91 ASP A O 1
ATOM 704 N N . GLU A 1 92 ? -10.151 -6.940 10.401 1.00 89.12 92 GLU A N 1
ATOM 705 C CA . GLU A 1 92 ? -9.276 -7.835 9.632 1.00 89.12 92 GLU A CA 1
ATOM 706 C C . GLU A 1 92 ? -9.296 -7.502 8.131 1.00 89.12 92 GLU A C 1
ATOM 708 O O . GLU A 1 92 ? -8.255 -7.212 7.541 1.00 89.12 92 GLU A O 1
ATOM 713 N N . GLN A 1 93 ? -10.485 -7.430 7.523 1.00 91.50 93 GLN A N 1
ATOM 714 C CA . GLN A 1 93 ? -10.625 -7.095 6.098 1.00 91.50 93 GLN A CA 1
ATOM 715 C C . GLN A 1 93 ? -10.109 -5.689 5.769 1.00 91.50 93 GLN A C 1
ATOM 717 O O . GLN A 1 93 ? -9.571 -5.446 4.687 1.00 91.50 93 GLN A O 1
ATOM 722 N N . PHE A 1 94 ? -10.280 -4.743 6.693 1.00 88.19 94 PHE A N 1
ATOM 723 C CA . PHE A 1 94 ? -9.790 -3.383 6.535 1.00 88.19 94 PHE A CA 1
ATOM 724 C C . PHE A 1 94 ? -8.259 -3.328 6.591 1.00 88.19 94 PHE A C 1
ATOM 726 O O . PHE A 1 94 ? -7.648 -2.631 5.782 1.00 88.19 94 PHE A O 1
ATOM 733 N N . HIS A 1 95 ? -7.624 -4.094 7.481 1.00 86.00 95 HIS A N 1
ATOM 734 C CA . HIS A 1 95 ? -6.167 -4.215 7.513 1.00 86.00 95 HIS A CA 1
ATOM 735 C C . HIS A 1 95 ? -5.612 -4.868 6.242 1.00 86.00 95 HIS A C 1
ATOM 737 O O . HIS A 1 95 ? -4.610 -4.383 5.713 1.00 86.00 95 HIS A O 1
ATOM 743 N N . ASP A 1 96 ? -6.280 -5.892 5.705 1.00 83.06 96 ASP A N 1
ATOM 744 C CA . ASP A 1 96 ? -5.907 -6.502 4.423 1.00 83.06 96 ASP A CA 1
ATOM 745 C C . ASP A 1 96 ? -5.978 -5.491 3.268 1.00 83.06 96 ASP A C 1
ATOM 747 O O . ASP A 1 96 ? -5.055 -5.401 2.451 1.00 83.06 96 ASP A O 1
ATOM 751 N N . LEU A 1 97 ? -7.038 -4.674 3.226 1.00 86.38 97 LEU A N 1
ATOM 752 C CA . LEU A 1 97 ? -7.174 -3.590 2.252 1.00 86.38 97 LEU A CA 1
ATOM 753 C C . LEU A 1 97 ? -6.034 -2.571 2.384 1.00 86.38 97 LEU A C 1
ATOM 755 O O . LEU A 1 97 ? -5.386 -2.246 1.390 1.00 86.38 97 LEU A O 1
ATOM 759 N N . LEU A 1 98 ? -5.752 -2.092 3.600 1.00 83.00 98 LEU A N 1
ATOM 760 C CA . LEU A 1 98 ? -4.676 -1.127 3.843 1.00 83.00 98 LEU A CA 1
ATOM 761 C C . LEU A 1 98 ? -3.296 -1.686 3.477 1.00 83.00 98 LEU A C 1
ATOM 763 O O . LEU A 1 98 ? -2.442 -0.946 2.980 1.00 83.00 98 LEU A O 1
ATOM 767 N N . ALA A 1 99 ? -3.056 -2.977 3.712 1.00 76.81 99 ALA A N 1
ATOM 768 C CA . ALA A 1 99 ? -1.819 -3.645 3.320 1.00 76.81 99 ALA A CA 1
ATOM 769 C C . ALA A 1 99 ? -1.665 -3.695 1.790 1.00 76.81 99 ALA A C 1
ATOM 771 O O . ALA A 1 99 ? -0.577 -3.416 1.269 1.00 76.81 99 ALA A O 1
ATOM 772 N N . ALA A 1 100 ? -2.750 -3.987 1.067 1.00 76.69 100 ALA A N 1
ATOM 773 C CA . ALA A 1 100 ? -2.774 -3.933 -0.391 1.00 76.69 100 ALA A CA 1
ATOM 774 C C . ALA A 1 100 ? -2.513 -2.506 -0.911 1.00 76.69 100 ALA A C 1
ATOM 776 O O . ALA A 1 100 ? -1.597 -2.311 -1.711 1.00 76.69 100 ALA A O 1
ATOM 777 N N . GLU A 1 101 ? -3.219 -1.494 -0.391 1.00 81.69 101 GLU A N 1
ATOM 778 C CA . GLU A 1 101 ? -3.028 -0.086 -0.781 1.00 81.69 101 GLU A CA 1
ATOM 779 C C . GLU A 1 101 ? -1.604 0.407 -0.496 1.00 81.69 101 GLU A C 1
ATOM 781 O O . GLU A 1 101 ? -0.980 1.065 -1.330 1.00 81.69 101 GLU A O 1
ATOM 786 N N . THR A 1 102 ? -1.053 0.056 0.669 1.00 79.31 102 THR A N 1
ATOM 787 C CA . THR A 1 102 ? 0.326 0.406 1.038 1.00 79.31 102 THR A CA 1
ATOM 788 C C . THR A 1 102 ? 1.323 -0.196 0.051 1.00 79.31 102 THR A C 1
ATOM 790 O O . THR A 1 102 ? 2.267 0.480 -0.362 1.00 79.31 102 THR A O 1
ATOM 793 N N . THR A 1 103 ? 1.102 -1.445 -0.362 1.00 75.12 103 THR A N 1
ATOM 794 C CA . THR A 1 103 ? 1.943 -2.127 -1.353 1.00 75.12 103 THR A CA 1
ATOM 795 C C . THR A 1 103 ? 1.866 -1.431 -2.711 1.00 75.12 103 THR A C 1
ATOM 797 O O . THR A 1 103 ? 2.905 -1.156 -3.316 1.00 75.12 103 THR A O 1
ATOM 800 N N . ASP A 1 104 ? 0.667 -1.079 -3.172 1.00 75.56 104 ASP A N 1
ATOM 801 C CA . ASP A 1 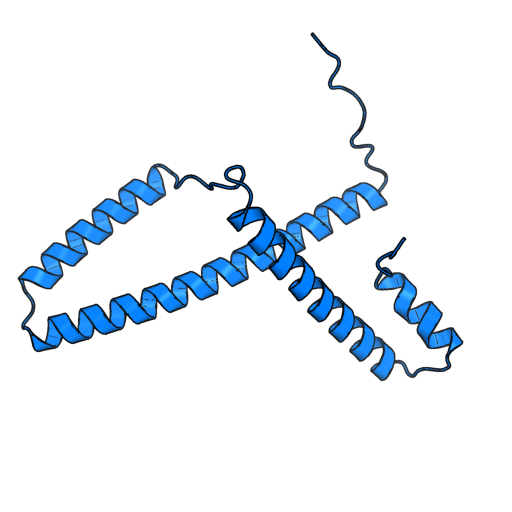104 ? 0.475 -0.370 -4.440 1.00 75.56 104 ASP A CA 1
ATOM 802 C C . ASP A 1 104 ? 1.125 1.020 -4.423 1.00 75.56 104 ASP A C 1
ATOM 804 O O . ASP A 1 104 ? 1.846 1.386 -5.355 1.00 75.56 104 ASP A O 1
ATOM 808 N N . HIS A 1 105 ? 0.956 1.778 -3.337 1.00 79.19 105 HIS A N 1
ATOM 809 C CA . HIS A 1 105 ? 1.599 3.080 -3.166 1.00 79.19 105 HIS A CA 1
ATOM 810 C C . HIS A 1 105 ? 3.121 2.989 -3.094 1.00 79.19 105 HIS A C 1
ATOM 812 O O . HIS A 1 105 ? 3.811 3.838 -3.664 1.00 79.19 105 HIS A O 1
ATOM 818 N N . PHE A 1 106 ? 3.655 1.969 -2.423 1.00 75.75 106 PHE A N 1
ATOM 819 C CA . PHE A 1 106 ? 5.091 1.728 -2.380 1.00 75.75 106 PHE A CA 1
ATOM 820 C C . PHE A 1 106 ? 5.648 1.459 -3.783 1.00 75.75 106 PHE A C 1
ATOM 822 O O . PHE A 1 106 ? 6.626 2.088 -4.187 1.00 75.75 106 PHE A O 1
ATOM 829 N N . VAL A 1 107 ? 4.998 0.579 -4.550 1.00 73.31 107 VAL A N 1
ATOM 830 C CA . VAL A 1 107 ? 5.394 0.246 -5.927 1.00 73.31 107 VAL A CA 1
ATOM 831 C C . VAL A 1 107 ? 5.336 1.479 -6.826 1.00 73.31 107 VAL A C 1
ATOM 833 O O . VAL A 1 107 ? 6.305 1.780 -7.524 1.00 73.31 107 VAL A O 1
ATOM 836 N N . GLU A 1 108 ? 4.240 2.234 -6.780 1.00 76.81 108 GLU A N 1
ATOM 837 C CA . GLU A 1 108 ? 4.084 3.467 -7.556 1.00 76.81 108 GLU A CA 1
ATOM 838 C C . GLU A 1 108 ? 5.157 4.505 -7.184 1.00 76.81 108 GLU A C 1
ATOM 840 O O . GLU A 1 108 ? 5.783 5.107 -8.061 1.00 76.81 108 GLU A O 1
ATOM 845 N N . GLY A 1 109 ? 5.420 4.690 -5.887 1.00 74.81 109 GLY A N 1
ATOM 846 C CA . GLY A 1 109 ? 6.471 5.574 -5.385 1.00 74.81 109 GLY A CA 1
ATOM 847 C C . GLY A 1 109 ? 7.860 5.162 -5.873 1.00 74.81 109 GLY A C 1
ATOM 848 O O . GLY A 1 109 ? 8.624 6.003 -6.351 1.00 74.81 109 GLY A O 1
ATOM 849 N N . PHE A 1 110 ? 8.158 3.863 -5.834 1.00 75.44 110 PHE A N 1
ATOM 850 C CA . PHE A 1 110 ? 9.404 3.303 -6.341 1.00 75.44 110 PHE A CA 1
ATOM 851 C C . PHE A 1 110 ? 9.568 3.546 -7.850 1.00 75.44 110 PHE A C 1
ATOM 853 O O . PHE A 1 110 ? 10.604 4.052 -8.285 1.00 75.44 110 PHE A O 1
ATOM 860 N N . ILE A 1 111 ? 8.539 3.263 -8.657 1.00 75.62 111 ILE A N 1
ATOM 861 C CA . ILE A 1 111 ? 8.561 3.484 -10.114 1.00 75.62 111 ILE A CA 1
ATOM 862 C C . ILE A 1 111 ? 8.777 4.965 -10.434 1.00 75.62 111 ILE A C 1
ATOM 864 O O . ILE A 1 111 ? 9.587 5.299 -11.304 1.00 75.62 111 ILE A O 1
ATOM 868 N N . ARG A 1 112 ? 8.075 5.868 -9.739 1.00 74.25 112 ARG A N 1
ATOM 869 C CA . ARG A 1 112 ? 8.242 7.319 -9.912 1.00 74.25 112 ARG A CA 1
ATOM 870 C C . ARG A 1 112 ? 9.656 7.768 -9.563 1.00 74.25 112 ARG A C 1
ATOM 872 O O . ARG A 1 112 ? 10.256 8.498 -10.350 1.00 74.25 112 ARG A O 1
ATOM 879 N N . GLY A 1 113 ? 10.196 7.305 -8.436 1.00 71.69 113 GLY A N 1
ATOM 880 C CA . GLY A 1 113 ? 11.569 7.593 -8.020 1.00 71.69 113 GLY A CA 1
ATOM 881 C C . GLY A 1 113 ? 12.594 7.104 -9.043 1.00 71.69 113 GLY A C 1
ATOM 882 O O . GLY A 1 113 ? 13.465 7.866 -9.459 1.00 71.69 113 GLY A O 1
ATOM 883 N N . TYR A 1 114 ? 12.437 5.874 -9.534 1.00 75.06 114 TYR A N 1
ATOM 884 C CA . TYR A 1 114 ? 13.283 5.318 -10.589 1.00 75.06 114 TYR A CA 1
ATOM 885 C C . TYR A 1 114 ? 13.222 6.144 -11.881 1.00 75.06 114 TYR A C 1
ATOM 887 O O . TYR A 1 114 ? 14.262 6.506 -12.431 1.00 75.06 114 TYR A O 1
ATOM 895 N N . ARG A 1 115 ? 12.015 6.482 -12.362 1.00 73.94 115 ARG A N 1
ATOM 896 C CA . ARG A 1 115 ? 11.826 7.310 -13.567 1.00 73.94 115 ARG A CA 1
ATOM 897 C C . ARG A 1 115 ? 12.471 8.685 -13.410 1.00 73.94 115 ARG A C 1
ATOM 899 O O . ARG A 1 115 ? 13.119 9.152 -14.343 1.00 73.94 115 ARG A O 1
ATOM 906 N N . TYR A 1 116 ? 12.328 9.299 -12.237 1.00 73.56 116 TYR A N 1
ATOM 907 C CA . TYR A 1 116 ? 12.978 10.565 -11.921 1.00 73.56 116 TYR A CA 1
ATOM 908 C C . TYR A 1 116 ? 14.504 10.443 -11.995 1.00 73.56 116 TYR A C 1
ATOM 910 O O . TYR A 1 116 ? 15.124 11.165 -12.771 1.00 73.56 116 TYR A O 1
ATOM 918 N N . LEU A 1 117 ? 15.103 9.496 -11.264 1.00 68.75 117 LEU A N 1
ATOM 919 C CA . LEU A 1 117 ? 16.557 9.293 -11.246 1.00 68.75 117 LEU A CA 1
ATOM 920 C C . LEU A 1 117 ? 17.111 8.997 -12.640 1.00 68.75 117 LEU A C 1
ATOM 922 O O . LEU A 1 117 ? 18.103 9.592 -13.052 1.00 68.75 117 LEU A O 1
ATOM 926 N N . LYS A 1 118 ? 16.436 8.127 -13.397 1.00 72.88 118 LYS A N 1
ATOM 927 C CA . LYS A 1 118 ? 16.796 7.820 -14.783 1.00 72.88 118 LYS A CA 1
ATOM 928 C C . LYS A 1 118 ? 16.785 9.076 -15.654 1.00 72.88 118 LYS A C 1
ATOM 930 O O . LYS A 1 118 ? 17.754 9.314 -16.366 1.00 72.88 118 LYS A O 1
ATOM 935 N N . SER A 1 119 ? 15.739 9.899 -15.555 1.00 67.62 119 SER A N 1
ATOM 936 C CA . SER A 1 119 ? 15.662 11.169 -16.281 1.00 67.62 119 SER A CA 1
ATOM 937 C C . SER A 1 119 ? 16.797 12.120 -15.903 1.00 67.62 119 SER A C 1
ATOM 939 O O . SER A 1 119 ? 17.320 12.784 -16.791 1.00 67.62 119 SER A O 1
ATOM 941 N N . GLN A 1 120 ? 17.185 12.197 -14.624 1.00 71.31 120 GLN A N 1
ATOM 942 C CA . GLN A 1 120 ? 18.299 13.050 -14.191 1.00 71.31 120 GLN A CA 1
ATOM 943 C C . GLN A 1 120 ? 19.632 12.571 -14.787 1.00 71.31 120 GLN A C 1
ATOM 945 O O . GLN A 1 120 ? 20.366 13.369 -15.371 1.00 71.31 120 GLN A O 1
ATOM 950 N N . ILE A 1 121 ? 19.903 11.263 -14.727 1.00 69.56 121 ILE A N 1
ATOM 951 C CA . ILE A 1 121 ? 21.109 10.645 -15.303 1.00 69.56 121 ILE A CA 1
ATOM 952 C C . ILE A 1 121 ? 21.162 10.856 -16.824 1.00 69.56 121 ILE A C 1
ATOM 954 O O . ILE A 1 121 ? 22.191 11.263 -17.359 1.00 69.56 121 ILE A O 1
ATOM 958 N N . GLU A 1 122 ? 20.052 10.626 -17.531 1.00 70.69 122 GLU A N 1
ATOM 959 C CA . GLU A 1 122 ? 19.961 10.812 -18.988 1.00 70.69 122 GLU A CA 1
ATOM 960 C C . GLU A 1 122 ? 20.072 12.289 -19.402 1.00 70.69 122 GLU A C 1
ATOM 962 O O . GLU A 1 122 ? 20.596 12.581 -20.476 1.00 70.69 122 GLU A O 1
ATOM 967 N N . SER A 1 123 ? 19.639 13.222 -18.547 1.00 71.00 123 SER A N 1
ATOM 968 C CA . SER A 1 123 ? 19.801 14.667 -18.763 1.00 71.00 123 SER A CA 1
ATOM 969 C C . SER A 1 123 ? 21.210 15.203 -18.469 1.00 71.00 123 SER A C 1
ATOM 971 O O . SER A 1 123 ? 21.450 16.395 -18.642 1.00 71.00 123 SER A O 1
ATOM 973 N N . GLY A 1 124 ? 22.154 14.339 -18.071 1.00 57.09 124 GLY A N 1
ATOM 974 C CA . GLY A 1 124 ? 23.555 14.709 -17.855 1.00 57.09 124 GLY A CA 1
ATOM 975 C C . GLY A 1 124 ? 23.849 15.326 -16.487 1.00 57.09 124 GLY A C 1
ATOM 976 O O . GLY A 1 124 ? 24.853 16.021 -16.340 1.00 57.09 124 GLY A O 1
ATOM 977 N N . LEU A 1 125 ? 23.006 15.084 -15.479 1.00 51.19 125 LEU A N 1
ATOM 978 C CA . LEU A 1 125 ? 23.309 15.485 -14.108 1.00 51.19 125 LEU A CA 1
ATOM 979 C C . LEU A 1 125 ? 24.424 14.575 -13.565 1.00 51.19 125 LEU A C 1
ATOM 981 O O . LEU A 1 125 ? 24.191 13.417 -13.217 1.00 51.19 125 LEU A O 1
ATOM 985 N N . ASN A 1 126 ? 25.653 15.100 -13.541 1.00 50.94 126 ASN A N 1
ATOM 986 C CA . ASN A 1 126 ? 26.793 14.480 -12.869 1.00 50.94 126 ASN A CA 1
ATOM 987 C C . ASN A 1 126 ? 26.484 14.420 -11.366 1.00 50.94 126 ASN A C 1
ATOM 989 O O . ASN A 1 126 ? 26.660 15.398 -10.649 1.00 50.94 126 ASN A O 1
ATOM 993 N N . LEU A 1 127 ? 26.037 13.263 -10.874 1.00 51.66 127 LEU A N 1
ATOM 994 C CA . LEU A 1 127 ? 25.926 12.963 -9.437 1.00 51.66 127 LEU A CA 1
ATOM 995 C C . LEU A 1 127 ? 27.298 12.656 -8.801 1.00 51.66 127 LEU A C 1
ATOM 997 O O . LEU A 1 127 ? 27.397 11.903 -7.837 1.00 51.66 127 LEU A O 1
ATOM 1001 N N . GLY A 1 128 ? 28.361 13.224 -9.359 1.00 51.03 128 GLY A N 1
ATOM 1002 C CA . GLY A 1 128 ? 29.719 13.102 -8.867 1.00 51.03 128 GLY A CA 1
ATOM 1003 C C . GLY A 1 128 ? 30.444 14.412 -9.100 1.00 51.03 128 GLY A C 1
ATOM 1004 O O . GLY A 1 128 ? 30.896 14.658 -10.211 1.00 51.03 128 GLY A O 1
ATOM 1005 N N . GLU A 1 129 ? 30.481 15.245 -8.068 1.00 46.91 129 GLU A N 1
ATOM 1006 C CA . GLU A 1 129 ? 31.699 15.831 -7.504 1.00 46.91 129 GLU A CA 1
ATOM 1007 C C . GLU A 1 129 ? 31.324 16.510 -6.170 1.00 46.91 129 GLU A C 1
ATOM 1009 O O . GLU A 1 129 ? 30.272 17.133 -6.064 1.00 46.91 129 GLU A O 1
ATOM 1014 N N . GLU A 1 130 ? 32.178 16.305 -5.161 1.00 46.72 130 GLU A N 1
ATOM 1015 C CA . GLU A 1 130 ? 32.120 16.793 -3.768 1.00 46.72 130 GLU A CA 1
ATOM 1016 C C . GLU A 1 130 ? 31.280 15.997 -2.743 1.00 46.72 130 GLU A C 1
ATOM 1018 O O . GLU A 1 130 ? 30.267 16.441 -2.213 1.00 46.72 130 GLU A O 1
ATOM 1023 N N . TYR A 1 131 ? 31.821 14.846 -2.334 1.00 43.16 131 TYR A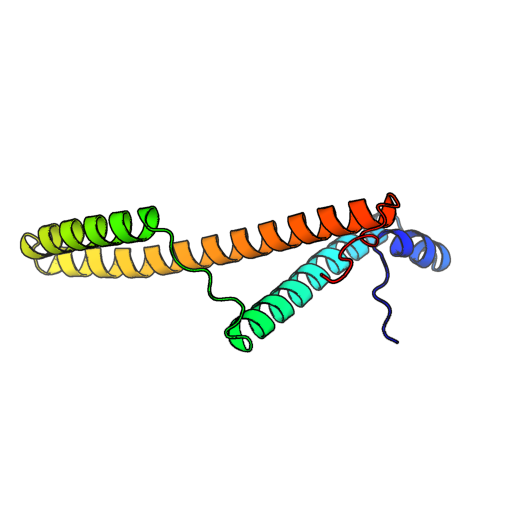 N 1
ATOM 1024 C CA . TYR A 1 131 ? 32.126 14.681 -0.908 1.00 43.16 131 TYR A CA 1
ATOM 1025 C C . TYR A 1 131 ? 33.636 14.487 -0.790 1.00 43.16 131 TYR A C 1
ATOM 1027 O O . TYR A 1 131 ? 34.135 13.360 -0.781 1.00 43.16 131 TYR A O 1
ATOM 1035 N N . ASP A 1 132 ? 34.357 15.608 -0.780 1.00 42.84 132 ASP A N 1
ATOM 1036 C CA . ASP A 1 132 ? 35.725 15.620 -0.284 1.00 42.84 132 ASP A CA 1
ATOM 1037 C C . ASP A 1 132 ? 35.705 15.278 1.207 1.00 42.84 132 ASP A C 1
ATOM 1039 O O . ASP A 1 132 ? 34.864 15.747 1.977 1.00 42.84 132 ASP A O 1
ATOM 1043 N N . ASN A 1 133 ? 36.625 14.392 1.575 1.00 44.03 133 ASN A N 1
ATOM 1044 C CA . ASN A 1 133 ? 36.915 14.032 2.949 1.00 44.03 133 ASN A CA 1
ATOM 1045 C C . ASN A 1 133 ? 37.441 15.259 3.702 1.00 44.03 133 ASN A C 1
ATOM 1047 O O . ASN A 1 133 ? 38.521 15.724 3.351 1.00 44.03 133 ASN A O 1
ATOM 1051 N N . GLU A 1 134 ? 36.761 15.669 4.775 1.00 36.91 134 GLU A N 1
ATOM 1052 C CA . GLU A 1 134 ? 37.374 16.134 6.034 1.00 36.91 134 GLU A CA 1
ATOM 1053 C C . GLU A 1 134 ? 36.518 15.704 7.235 1.00 36.91 134 GLU A C 1
ATOM 1055 O O . GLU A 1 134 ? 35.290 15.956 7.229 1.00 36.91 134 GLU A O 1
#

Secondary structure (DSSP, 8-state):
------HHHHHHHHHHTT--HHHHHHHHHHHHHHHHHHHHHHHHHHHHH-TT---PPPHHHHHHHHHHHHHHHHHHHHS-HHHHHHHHHHHHHHHHHHHHHHHHHHHHHHHHHHHHHHHHHHTT----S-----

pLDDT: mean 71.98, std 14.76, range [29.23, 93.69]